Protein AF-A0A0F9PS86-F1 (afdb_monomer_lite)

Foldseek 3Di:
DQLLVVLLVVVQVVCVVVVHDHDDPVDDDQVVLQVLVVVLVVCPPPCNLCVNVPDDPVSSVVSNCSSVRSVVVSVVVVHDHDDD

Secondary structure (DSSP, 8-state):
--HHHHHHHHHHHHHHHHTPPPP-GGG--HHHHHHHHHHHHHHHSHHHHHTTTTS-HHHHHHHHHHHHHHHHHHHHTT------

Radius of gyration: 12.94 Å; chains: 1; bounding box: 29×26×31 Å

Organism: NCBI:txid412755

Structure (mmCIF, N/CA/C/O backbone):
data_AF-A0A0F9PS86-F1
#
_entry.id   AF-A0A0F9PS86-F1
#
loop_
_atom_site.group_PDB
_atom_site.id
_atom_site.type_symbol
_atom_site.label_atom_id
_atom_site.label_alt_id
_atom_site.label_comp_id
_atom_site.label_asym_id
_atom_site.label_entity_id
_atom_site.label_seq_id
_atom_site.pdbx_PDB_ins_code
_atom_site.Cartn_x
_atom_site.Cartn_y
_atom_site.Cartn_z
_atom_site.occupancy
_atom_site.B_iso_or_equiv
_atom_site.auth_seq_id
_atom_site.auth_comp_id
_atom_site.auth_asym_id
_atom_site.auth_atom_id
_atom_site.pdbx_PDB_model_num
ATOM 1 N N . MET A 1 1 ? -6.668 11.591 -7.793 1.00 59.41 1 MET A N 1
ATOM 2 C CA . MET A 1 1 ? -7.079 10.285 -7.241 1.00 59.41 1 MET A CA 1
ATOM 3 C C . MET A 1 1 ? -6.166 10.004 -6.063 1.00 59.41 1 MET A C 1
ATOM 5 O O . MET A 1 1 ? -5.003 10.375 -6.164 1.00 59.41 1 MET A O 1
ATOM 9 N N . SER A 1 2 ? -6.701 9.474 -4.964 1.00 92.44 2 SER A N 1
ATOM 10 C CA . SER A 1 2 ? -5.918 9.112 -3.772 1.00 92.44 2 SER A CA 1
ATOM 11 C C . SER A 1 2 ? -5.167 7.805 -4.039 1.00 92.44 2 SER A C 1
ATOM 13 O O . SER A 1 2 ? -5.725 6.900 -4.666 1.00 92.44 2 SER A O 1
ATOM 15 N N . HIS A 1 3 ? -3.909 7.727 -3.606 1.00 97.56 3 HIS A N 1
ATOM 16 C CA . HIS A 1 3 ? -3.096 6.517 -3.735 1.00 97.56 3 HIS A CA 1
ATOM 17 C C . HIS A 1 3 ? -3.623 5.386 -2.846 1.00 97.56 3 HIS A C 1
ATOM 19 O O . HIS A 1 3 ? -3.647 4.235 -3.279 1.00 97.56 3 HIS A O 1
ATOM 25 N N . LEU A 1 4 ? -4.119 5.717 -1.651 1.00 97.44 4 LEU A N 1
ATOM 26 C CA . LEU A 1 4 ? -4.773 4.772 -0.750 1.00 97.44 4 LEU A CA 1
ATOM 27 C C . LEU A 1 4 ? -6.020 4.160 -1.390 1.00 97.44 4 LEU A C 1
ATOM 29 O O . LEU A 1 4 ? -6.194 2.945 -1.349 1.00 97.44 4 LEU A O 1
ATOM 33 N N . LYS A 1 5 ? -6.850 4.978 -2.048 1.00 97.06 5 LYS A N 1
ATOM 34 C CA . LYS A 1 5 ? -8.028 4.483 -2.769 1.00 97.06 5 LYS A CA 1
ATOM 35 C C . LYS A 1 5 ? -7.656 3.509 -3.886 1.00 97.06 5 LYS A C 1
ATOM 37 O O . LYS A 1 5 ? -8.245 2.438 -3.963 1.00 97.06 5 LYS A O 1
ATOM 42 N N . GLU A 1 6 ? -6.677 3.861 -4.721 1.00 97.25 6 GLU A N 1
ATOM 43 C CA . GLU A 1 6 ? -6.198 2.977 -5.796 1.00 97.25 6 GLU A CA 1
ATOM 44 C C . GLU A 1 6 ? -5.682 1.640 -5.240 1.00 97.25 6 GLU A C 1
ATOM 46 O O . GLU A 1 6 ? -5.977 0.580 -5.794 1.00 97.25 6 GLU A O 1
ATOM 51 N N . TYR A 1 7 ? -4.950 1.678 -4.125 1.00 97.81 7 TYR A N 1
ATOM 52 C CA . TYR A 1 7 ? -4.423 0.479 -3.484 1.00 97.81 7 TYR A CA 1
ATOM 53 C C . TYR A 1 7 ? -5.530 -0.412 -2.901 1.00 97.81 7 TYR A C 1
ATOM 55 O O . TYR A 1 7 ? -5.583 -1.608 -3.196 1.00 97.81 7 TYR A O 1
ATOM 63 N N . VAL A 1 8 ? -6.463 0.171 -2.142 1.00 97.19 8 VAL A N 1
ATOM 64 C CA . VAL A 1 8 ? -7.576 -0.566 -1.524 1.00 97.19 8 VAL A CA 1
ATOM 65 C C . VAL A 1 8 ? -8.526 -1.153 -2.567 1.00 97.19 8 VAL A C 1
ATOM 67 O O . VAL A 1 8 ? -8.980 -2.281 -2.402 1.00 97.19 8 VAL A O 1
ATOM 70 N N . GLU A 1 9 ? -8.773 -0.466 -3.684 1.00 96.81 9 GLU A N 1
ATOM 71 C CA . GLU A 1 9 ? -9.526 -1.042 -4.808 1.00 96.81 9 GLU A CA 1
ATOM 72 C C . GLU A 1 9 ? -8.846 -2.304 -5.375 1.00 96.81 9 GLU A C 1
ATOM 74 O O . GLU A 1 9 ? -9.522 -3.258 -5.769 1.00 96.81 9 GLU A O 1
ATOM 79 N N . GLY A 1 10 ? -7.509 -2.338 -5.388 1.00 96.19 10 GLY A N 1
ATOM 80 C CA . GLY A 1 10 ? -6.728 -3.519 -5.753 1.00 96.19 10 GLY A CA 1
ATOM 81 C C . GLY A 1 10 ? -6.924 -4.684 -4.780 1.00 96.19 10 GLY A C 1
ATOM 82 O O . GLY A 1 10 ? -7.197 -5.803 -5.221 1.00 96.19 10 GLY A O 1
ATOM 83 N N . LEU A 1 11 ? -6.847 -4.413 -3.473 1.00 96.38 11 LEU A N 1
ATOM 84 C CA . LEU A 1 11 ? -7.101 -5.408 -2.424 1.00 96.38 11 LEU A CA 1
ATOM 85 C C . LEU A 1 11 ? -8.529 -5.956 -2.511 1.00 96.38 11 LEU A C 1
ATOM 87 O O . LEU A 1 11 ? -8.723 -7.168 -2.545 1.00 96.38 11 LEU A O 1
ATOM 91 N N . ASN A 1 12 ? -9.518 -5.076 -2.652 1.00 97.12 12 ASN A N 1
ATOM 92 C CA . ASN A 1 12 ? -10.929 -5.438 -2.771 1.00 97.12 12 ASN A CA 1
ATOM 93 C C . ASN A 1 12 ? -11.211 -6.306 -4.001 1.00 97.12 12 ASN A C 1
ATOM 95 O O . ASN A 1 12 ? -11.958 -7.280 -3.911 1.00 97.12 12 ASN A O 1
ATOM 99 N N . ARG A 1 13 ? -10.550 -6.036 -5.136 1.00 96.81 13 ARG A N 1
ATOM 100 C CA . ARG A 1 13 ? -10.634 -6.912 -6.314 1.00 96.81 13 ARG A CA 1
ATOM 101 C C . ARG A 1 13 ? -10.072 -8.308 -6.033 1.00 96.81 13 ARG A C 1
ATOM 103 O O . ARG A 1 13 ? -10.613 -9.286 -6.543 1.00 96.81 13 ARG A O 1
ATOM 110 N N . MET A 1 14 ? -8.986 -8.422 -5.270 1.00 94.06 14 MET A N 1
ATOM 111 C CA . MET A 1 14 ? -8.464 -9.730 -4.855 1.00 94.06 14 MET A CA 1
ATOM 112 C C . MET A 1 14 ? -9.431 -10.419 -3.888 1.00 94.06 14 MET A C 1
ATOM 114 O O . MET A 1 14 ? -9.741 -11.594 -4.082 1.00 94.06 14 MET A O 1
ATOM 118 N N . SER A 1 15 ? -9.987 -9.688 -2.920 1.00 94.75 15 SER A N 1
ATOM 119 C CA . SER A 1 15 ? -11.035 -10.189 -2.027 1.00 94.75 15 SER A CA 1
ATOM 120 C C . SER A 1 15 ? -12.252 -10.710 -2.798 1.00 94.75 15 SER A C 1
ATOM 122 O O . SER A 1 15 ? -12.724 -11.798 -2.492 1.00 94.75 15 SER A O 1
ATOM 124 N N . ASP A 1 16 ? -12.711 -10.026 -3.849 1.00 95.50 16 ASP A N 1
ATOM 125 C CA . ASP A 1 16 ? -13.826 -10.496 -4.689 1.00 95.50 16 ASP A CA 1
ATOM 126 C C . ASP A 1 16 ? -13.529 -11.837 -5.374 1.00 95.50 16 ASP A C 1
ATOM 128 O O . ASP A 1 16 ? -14.410 -12.685 -5.514 1.00 95.50 16 ASP A O 1
ATOM 132 N N . ILE A 1 17 ? -12.282 -12.041 -5.808 1.00 96.06 17 ILE A N 1
ATOM 133 C CA . ILE A 1 17 ? -11.860 -13.268 -6.497 1.00 96.06 17 ILE A CA 1
ATOM 134 C C . ILE A 1 17 ? -11.700 -14.428 -5.509 1.00 96.06 17 ILE A C 1
ATOM 136 O O . ILE A 1 17 ? -12.043 -15.565 -5.837 1.00 96.06 17 ILE A O 1
ATOM 140 N N . PHE A 1 18 ? -11.181 -14.155 -4.312 1.00 94.31 18 PHE A N 1
ATOM 141 C CA . PHE A 1 18 ? -10.797 -15.181 -3.339 1.00 94.31 18 PHE A CA 1
ATOM 142 C C . PHE A 1 18 ? -11.753 -15.303 -2.139 1.00 94.31 18 PHE A C 1
ATOM 144 O O . PHE A 1 18 ? -11.503 -16.109 -1.246 1.00 94.31 18 PHE A O 1
ATOM 151 N N . GLY A 1 19 ? -12.860 -14.553 -2.124 1.00 92.62 19 GLY A N 1
ATOM 152 C CA . GLY A 1 19 ? -13.862 -14.572 -1.052 1.00 92.62 19 GLY A CA 1
ATOM 153 C C . GLY A 1 19 ? -13.424 -13.861 0.233 1.00 92.62 19 GLY A C 1
ATOM 154 O O . GLY A 1 19 ? -13.854 -14.245 1.319 1.00 92.62 19 GLY A O 1
ATOM 155 N N . GLY A 1 20 ? -12.543 -12.866 0.119 1.00 90.31 20 GLY A N 1
ATOM 156 C CA . GLY A 1 20 ? -12.081 -12.036 1.229 1.00 90.31 20 GLY A CA 1
ATOM 157 C C . GLY A 1 20 ? -13.081 -10.951 1.635 1.00 90.31 20 GLY A C 1
ATOM 158 O O . GLY A 1 20 ? -14.040 -10.647 0.926 1.00 90.31 20 GLY A O 1
ATOM 159 N N . GLU A 1 21 ? -12.831 -10.341 2.790 1.00 92.50 21 GLU A N 1
ATOM 160 C CA . GLU A 1 21 ? -13.590 -9.185 3.266 1.00 92.50 21 GLU A CA 1
ATOM 161 C C . GLU A 1 21 ? -13.248 -7.925 2.454 1.00 92.50 21 GLU A C 1
ATOM 163 O O . GLU A 1 21 ? -12.097 -7.721 2.054 1.00 92.50 21 GLU A O 1
ATOM 168 N N . GLN A 1 22 ? -14.261 -7.093 2.212 1.00 95.88 22 GLN A N 1
ATOM 169 C CA . GLN A 1 22 ? -14.122 -5.812 1.527 1.00 95.88 22 GLN A CA 1
ATOM 170 C C . GLN A 1 22 ? -13.735 -4.719 2.521 1.00 95.88 22 GLN A C 1
ATOM 172 O O . GLN A 1 22 ? -14.288 -4.637 3.615 1.00 95.88 22 GLN A O 1
ATOM 177 N N . ILE A 1 23 ? -12.821 -3.853 2.111 1.00 96.56 23 ILE A N 1
ATOM 178 C CA . ILE A 1 23 ? -12.382 -2.691 2.875 1.00 96.56 23 ILE A CA 1
ATOM 179 C C . ILE A 1 23 ? -13.204 -1.479 2.433 1.00 96.56 23 ILE A C 1
ATOM 181 O O . ILE A 1 23 ? -13.224 -1.134 1.247 1.00 96.56 23 ILE A O 1
ATOM 185 N N . ASP A 1 24 ? -13.839 -0.815 3.397 1.00 95.50 24 ASP A N 1
ATOM 186 C CA . ASP A 1 24 ? -14.528 0.462 3.217 1.00 95.50 24 ASP A CA 1
ATOM 187 C C . ASP A 1 24 ? -13.700 1.597 3.835 1.00 95.50 24 ASP A C 1
ATOM 189 O O . ASP A 1 24 ? -13.508 1.658 5.049 1.00 95.50 24 ASP A O 1
ATOM 193 N N . LEU A 1 25 ? -13.204 2.503 2.990 1.00 94.56 25 LEU A N 1
ATOM 194 C CA . LEU A 1 25 ? -12.366 3.626 3.417 1.00 94.56 25 LEU A CA 1
ATOM 195 C C . LEU A 1 25 ? -13.121 4.673 4.245 1.00 94.56 25 LEU A C 1
ATOM 197 O O . LEU A 1 25 ? -12.482 5.417 4.987 1.00 94.56 25 LEU A O 1
ATOM 201 N N . ASP A 1 26 ? -14.450 4.736 4.132 1.00 93.50 26 ASP A N 1
ATOM 202 C CA . ASP A 1 26 ? -15.264 5.682 4.901 1.00 93.50 26 ASP A CA 1
ATOM 203 C C . ASP A 1 26 ? -15.515 5.191 6.340 1.00 93.50 26 ASP A C 1
ATOM 205 O O . ASP A 1 26 ? -15.909 5.977 7.203 1.00 93.50 26 ASP A O 1
ATOM 209 N N . ASN A 1 27 ? -15.259 3.906 6.613 1.00 93.44 27 ASN A N 1
ATOM 210 C CA . ASN A 1 27 ? -15.512 3.242 7.893 1.00 93.44 27 ASN A CA 1
ATOM 211 C C . ASN A 1 27 ? -14.306 2.395 8.343 1.00 93.44 27 ASN A C 1
ATOM 213 O O . ASN A 1 27 ? -14.453 1.220 8.677 1.00 93.44 27 ASN A O 1
ATOM 217 N N . LEU A 1 28 ? -13.107 2.985 8.342 1.00 95.50 28 LEU A N 1
ATOM 218 C CA . LEU A 1 28 ? -11.898 2.323 8.840 1.00 95.50 28 LE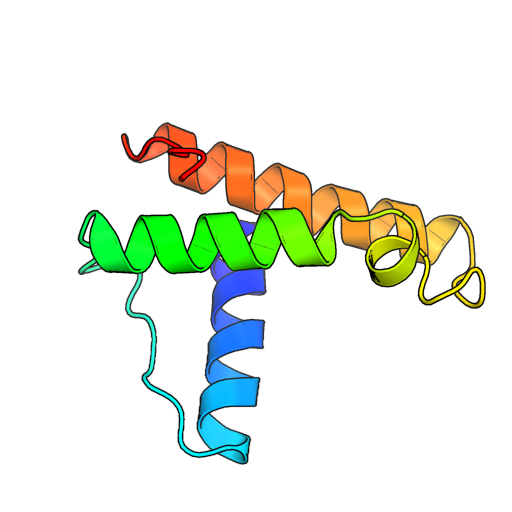U A CA 1
ATOM 219 C C . LEU A 1 28 ? -11.825 2.337 10.371 1.00 95.50 28 LEU A C 1
ATOM 221 O O . LEU A 1 28 ? -12.009 3.379 11.002 1.00 95.50 28 LEU A O 1
ATOM 225 N N . ASP A 1 29 ? -11.472 1.189 10.942 1.00 95.38 29 ASP A N 1
ATOM 226 C CA . ASP A 1 29 ? -11.003 1.057 12.320 1.00 95.38 29 ASP A CA 1
ATOM 227 C C . ASP A 1 29 ? -9.501 0.714 12.358 1.00 95.38 29 ASP A C 1
ATOM 229 O O . ASP A 1 29 ? -8.877 0.455 11.323 1.00 95.38 29 ASP A O 1
ATOM 233 N N . ASP A 1 30 ? -8.916 0.722 13.558 1.00 95.31 30 ASP A N 1
ATOM 234 C CA . ASP A 1 30 ? -7.482 0.475 13.752 1.00 95.31 30 ASP A CA 1
ATOM 235 C C . ASP A 1 30 ? -7.061 -0.921 13.264 1.00 95.31 30 ASP A C 1
ATOM 237 O O . ASP A 1 30 ? -5.987 -1.084 12.689 1.00 95.31 30 ASP A O 1
ATOM 241 N N . ALA A 1 31 ? -7.924 -1.931 13.419 1.00 94.19 31 ALA A N 1
ATOM 242 C CA . ALA A 1 31 ? -7.622 -3.298 13.005 1.00 94.19 31 ALA A CA 1
ATOM 243 C C . ALA A 1 31 ? -7.566 -3.432 11.474 1.00 94.19 31 ALA A C 1
ATOM 245 O O . ALA A 1 31 ? -6.674 -4.089 10.929 1.00 94.19 31 ALA A O 1
ATOM 246 N N . VAL A 1 32 ? -8.497 -2.800 10.757 1.00 95.50 32 VAL A N 1
ATOM 247 C CA . VAL A 1 32 ? -8.490 -2.765 9.290 1.00 95.50 32 VAL A CA 1
ATOM 248 C C . VAL A 1 32 ? -7.330 -1.910 8.783 1.00 95.50 32 VAL A C 1
ATOM 250 O O . VAL A 1 32 ? -6.640 -2.331 7.853 1.00 95.50 32 VAL A O 1
ATOM 253 N N . ALA A 1 33 ? -7.052 -0.762 9.406 1.00 96.56 33 ALA A N 1
ATOM 254 C CA . ALA A 1 33 ? -5.898 0.062 9.055 1.00 96.56 33 ALA A CA 1
ATOM 255 C C . ALA A 1 33 ? -4.577 -0.709 9.218 1.00 96.56 33 ALA A C 1
ATOM 257 O O . ALA A 1 33 ? -3.751 -0.703 8.304 1.00 96.56 33 ALA A O 1
ATOM 258 N N . GLN A 1 34 ? -4.415 -1.460 10.311 1.00 96.06 34 GLN A N 1
ATOM 259 C CA . GLN A 1 34 ? -3.242 -2.304 10.536 1.00 96.06 34 GLN A CA 1
ATOM 260 C C . GLN A 1 34 ? -3.109 -3.407 9.477 1.00 96.06 34 GLN A C 1
ATOM 262 O O . GLN A 1 34 ? -2.018 -3.650 8.966 1.00 96.06 34 GLN A O 1
ATOM 267 N N . ARG A 1 35 ? -4.216 -4.036 9.055 1.00 95.12 35 ARG A N 1
ATOM 268 C CA . ARG A 1 35 ? -4.200 -5.002 7.936 1.00 95.12 35 ARG A CA 1
ATOM 269 C C . ARG A 1 35 ? -3.721 -4.366 6.630 1.00 95.12 35 ARG A C 1
ATOM 271 O O . ARG A 1 35 ? -2.986 -5.009 5.876 1.00 95.12 35 ARG A O 1
ATOM 278 N N . ILE A 1 36 ? -4.125 -3.123 6.356 1.00 96.81 36 ILE A N 1
ATOM 279 C CA . ILE A 1 36 ? -3.670 -2.379 5.174 1.00 96.81 36 ILE A CA 1
ATOM 280 C C . ILE A 1 36 ? -2.175 -2.079 5.292 1.00 96.81 36 ILE A C 1
ATOM 282 O O . ILE A 1 36 ? -1.449 -2.316 4.330 1.00 96.81 36 ILE A O 1
ATOM 286 N N . PHE A 1 37 ? -1.695 -1.622 6.452 1.00 97.56 37 PHE A N 1
ATOM 287 C CA . PHE A 1 37 ? -0.267 -1.384 6.655 1.00 97.56 37 PHE A CA 1
ATOM 288 C C . P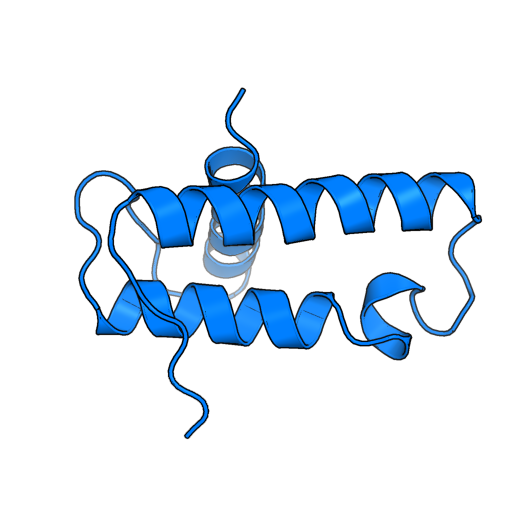HE A 1 37 ? 0.573 -2.654 6.501 1.00 97.56 37 PHE A C 1
ATOM 290 O O . PHE A 1 37 ? 1.558 -2.625 5.773 1.00 97.56 37 PHE A O 1
ATOM 297 N N . ASN A 1 38 ? 0.155 -3.777 7.088 1.00 96.44 38 ASN A N 1
ATOM 298 C CA . ASN A 1 38 ? 0.845 -5.062 6.932 1.00 96.44 38 ASN A CA 1
ATOM 299 C C . ASN A 1 38 ? 0.916 -5.494 5.456 1.00 96.44 38 ASN A C 1
ATOM 301 O O . ASN A 1 38 ? 1.924 -6.032 4.999 1.00 96.44 38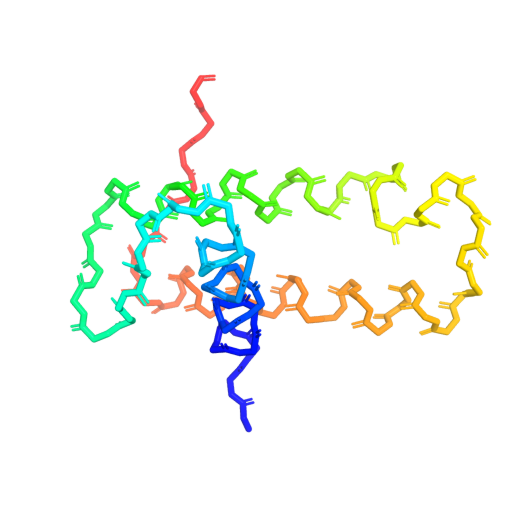 ASN A O 1
ATOM 305 N N . SER A 1 39 ? -0.151 -5.238 4.693 1.00 96.50 39 SER A N 1
ATOM 306 C CA . SER A 1 39 ? -0.178 -5.521 3.253 1.00 96.50 39 SER A CA 1
ATOM 307 C C . SER A 1 39 ? 0.781 -4.605 2.486 1.00 96.50 39 SER A C 1
ATOM 309 O O . SER A 1 39 ? 1.535 -5.078 1.639 1.00 96.50 39 SER A O 1
ATOM 311 N N . LEU A 1 40 ? 0.800 -3.309 2.819 1.00 97.50 40 LEU A N 1
ATOM 312 C CA . LEU A 1 40 ? 1.711 -2.329 2.225 1.00 97.50 40 LEU A CA 1
ATOM 313 C C . LEU A 1 40 ? 3.176 -2.655 2.516 1.00 97.50 40 LEU A C 1
ATOM 315 O O . LEU A 1 40 ? 3.990 -2.577 1.602 1.00 97.50 40 LEU A O 1
ATOM 319 N N . ASP A 1 41 ? 3.502 -3.017 3.757 1.00 96.94 41 ASP A N 1
ATOM 320 C CA . ASP A 1 41 ? 4.852 -3.409 4.167 1.00 96.94 41 ASP A CA 1
ATOM 321 C C . ASP A 1 41 ? 5.326 -4.638 3.380 1.00 96.94 41 ASP A C 1
ATOM 323 O O . ASP A 1 41 ? 6.387 -4.620 2.752 1.00 96.94 41 ASP A O 1
ATOM 327 N N . SER A 1 42 ? 4.466 -5.658 3.280 1.00 96.31 42 SER A N 1
ATOM 328 C CA . SER A 1 42 ? 4.743 -6.836 2.461 1.00 96.31 42 SER A CA 1
ATOM 329 C C . SER A 1 42 ? 4.949 -6.480 0.985 1.00 96.31 42 SER A C 1
ATOM 331 O O . SER A 1 42 ? 5.914 -6.935 0.374 1.00 96.31 42 SER A O 1
ATOM 333 N N . ASP A 1 43 ? 4.099 -5.635 0.397 1.00 97.19 43 ASP A N 1
ATOM 334 C CA . ASP A 1 43 ? 4.208 -5.221 -1.008 1.00 97.19 43 ASP A CA 1
ATOM 335 C C . A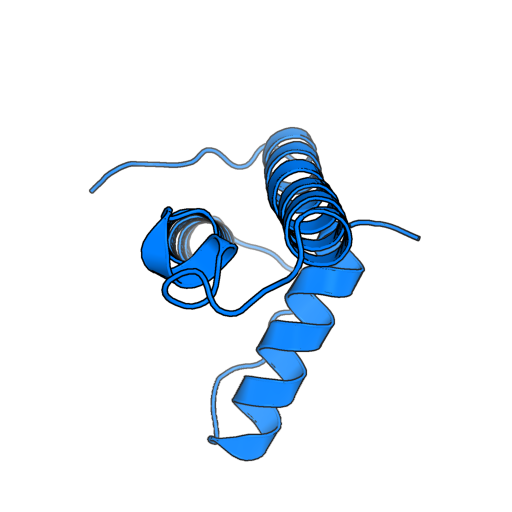SP A 1 43 ? 5.422 -4.323 -1.302 1.00 97.19 43 ASP A C 1
ATOM 337 O O . ASP A 1 43 ? 5.879 -4.257 -2.452 1.00 97.19 43 ASP A O 1
ATOM 341 N N . LEU A 1 44 ? 5.914 -3.605 -0.287 1.00 97.00 44 LEU A N 1
ATOM 342 C CA . LEU A 1 44 ? 7.100 -2.751 -0.342 1.00 97.00 44 LEU A CA 1
ATOM 343 C C . LEU A 1 44 ? 8.408 -3.529 -0.158 1.00 97.00 44 LEU A C 1
ATOM 345 O O . LEU A 1 44 ? 9.469 -2.964 -0.446 1.00 97.00 44 LEU A O 1
ATOM 349 N N . SER A 1 45 ? 8.355 -4.802 0.255 1.00 96.19 45 SER A N 1
ATOM 350 C CA . SER A 1 45 ? 9.545 -5.654 0.332 1.00 96.19 45 SER A CA 1
ATOM 351 C C . SER A 1 45 ? 10.269 -5.693 -1.024 1.00 96.19 45 SER A C 1
ATOM 353 O O . SER A 1 45 ? 9.614 -5.640 -2.070 1.00 96.19 45 SER A O 1
ATOM 355 N N . PRO A 1 46 ? 11.611 -5.780 -1.068 1.00 94.69 46 PRO A N 1
ATOM 356 C CA . PRO A 1 46 ? 12.356 -5.778 -2.328 1.00 94.69 46 PRO A CA 1
ATOM 357 C C . PRO A 1 46 ? 11.861 -6.827 -3.331 1.00 94.69 46 PRO A C 1
ATOM 359 O O . PRO A 1 46 ? 11.741 -6.532 -4.523 1.00 94.69 46 PRO A O 1
ATOM 362 N N . GLU A 1 47 ? 11.536 -8.024 -2.850 1.00 95.69 47 GLU A N 1
ATOM 363 C CA . GLU A 1 47 ? 11.060 -9.157 -3.645 1.00 95.69 47 GLU A CA 1
ATOM 364 C C . GLU A 1 47 ? 9.702 -8.840 -4.278 1.00 95.69 47 GLU A C 1
ATOM 366 O O . GLU A 1 47 ? 9.549 -8.903 -5.499 1.00 95.69 47 GLU A O 1
ATOM 371 N N . ASN A 1 48 ? 8.737 -8.376 -3.481 1.00 96.56 48 ASN A N 1
ATOM 372 C CA . ASN A 1 48 ? 7.394 -8.070 -3.968 1.00 96.56 48 ASN A CA 1
ATOM 373 C C . ASN A 1 48 ? 7.349 -6.782 -4.794 1.00 96.56 48 ASN A C 1
ATOM 375 O O . ASN A 1 48 ? 6.636 -6.698 -5.802 1.00 96.56 48 ASN A O 1
ATOM 379 N N . LEU A 1 49 ? 8.120 -5.767 -4.412 1.00 97.19 49 LEU A N 1
ATOM 380 C CA . LEU A 1 49 ? 8.172 -4.484 -5.101 1.00 97.19 49 LEU A CA 1
ATOM 381 C C . LEU A 1 49 ? 8.777 -4.626 -6.501 1.00 97.19 49 LEU A C 1
ATOM 383 O O . LEU A 1 49 ? 8.314 -3.976 -7.443 1.00 97.19 49 LEU A O 1
ATOM 387 N N . THR A 1 50 ? 9.797 -5.475 -6.641 1.00 96.38 50 THR A N 1
ATOM 388 C CA . THR A 1 50 ? 10.473 -5.725 -7.920 1.00 96.38 50 THR A CA 1
ATOM 389 C C . THR A 1 50 ? 9.927 -6.930 -8.684 1.00 96.38 50 THR A C 1
ATOM 391 O O . THR A 1 50 ? 10.272 -7.079 -9.857 1.00 96.38 50 THR A O 1
ATOM 394 N N . CYS A 1 51 ? 9.045 -7.728 -8.068 1.00 92.12 51 CYS A N 1
ATOM 395 C CA . CYS A 1 51 ? 8.593 -9.032 -8.565 1.00 92.12 51 CYS A CA 1
ATOM 396 C C . CYS A 1 51 ? 9.796 -9.931 -8.869 1.00 92.12 51 CYS A C 1
ATOM 398 O O . CYS A 1 51 ? 10.050 -10.250 -10.025 1.00 92.12 51 CYS A O 1
ATOM 400 N N . ASP A 1 52 ? 10.611 -10.216 -7.852 1.00 92.19 52 ASP A N 1
ATOM 401 C CA . ASP A 1 52 ? 11.854 -10.992 -7.976 1.00 92.19 52 ASP A CA 1
ATOM 402 C C . ASP A 1 52 ? 12.818 -10.448 -9.056 1.00 92.19 52 ASP A C 1
ATOM 404 O O . ASP A 1 52 ? 13.566 -11.181 -9.705 1.00 92.19 52 ASP A O 1
ATOM 408 N N . GLY A 1 53 ? 12.813 -9.123 -9.254 1.00 93.31 53 GLY A N 1
ATOM 409 C CA . GLY A 1 53 ? 13.621 -8.421 -10.256 1.00 93.31 53 GLY A CA 1
ATOM 410 C C . GLY A 1 53 ? 13.080 -8.463 -11.692 1.00 93.31 53 GLY A C 1
ATOM 411 O O . GLY A 1 53 ? 13.744 -7.957 -12.599 1.00 93.31 53 GLY A O 1
ATOM 412 N N . GLU A 1 54 ? 11.896 -9.028 -11.924 1.00 95.50 54 GLU A N 1
ATOM 413 C CA . GLU A 1 54 ? 11.298 -9.155 -13.259 1.00 95.50 54 GLU A CA 1
ATOM 414 C C . GLU A 1 54 ? 10.711 -7.835 -13.783 1.00 95.50 54 GLU A C 1
ATOM 416 O O . GLU A 1 54 ? 10.588 -7.627 -14.996 1.00 95.50 54 GLU A O 1
ATOM 421 N N . LEU A 1 55 ? 10.347 -6.909 -12.888 1.00 95.38 55 LEU A N 1
ATOM 422 C CA . LEU A 1 55 ? 9.796 -5.618 -13.285 1.00 95.38 55 LEU A CA 1
ATOM 423 C C . LEU A 1 55 ? 10.876 -4.663 -13.801 1.00 95.38 55 LEU A C 1
ATOM 425 O O . LEU A 1 55 ? 11.930 -4.461 -13.201 1.00 95.38 55 LEU A O 1
ATOM 429 N N . SER A 1 56 ? 10.550 -3.954 -14.886 1.00 97.00 56 SER A N 1
ATOM 430 C CA . SER A 1 56 ? 11.364 -2.821 -15.337 1.00 97.00 56 SER A CA 1
ATOM 431 C C . SER A 1 56 ? 11.453 -1.735 -14.260 1.00 97.00 56 SER A C 1
ATOM 433 O O . SER A 1 56 ? 10.490 -1.479 -13.536 1.00 97.00 56 SER A O 1
ATOM 435 N N . PHE A 1 57 ? 12.563 -0.998 -14.236 1.00 96.06 57 PHE A N 1
ATOM 436 C CA . PHE A 1 57 ? 12.774 0.114 -13.304 1.00 96.06 57 PHE A CA 1
ATOM 437 C C . PHE A 1 57 ? 11.612 1.125 -13.267 1.00 96.06 57 PHE A C 1
ATOM 439 O O . PHE A 1 57 ? 11.206 1.576 -12.197 1.00 96.06 57 PHE A O 1
ATOM 446 N N . ALA A 1 58 ? 11.038 1.459 -14.428 1.00 97.62 58 ALA A N 1
ATOM 447 C CA . ALA A 1 58 ? 9.908 2.383 -14.509 1.00 97.62 58 ALA A CA 1
ATOM 448 C C . ALA A 1 58 ? 8.638 1.816 -13.845 1.00 97.62 58 ALA A C 1
ATOM 450 O O . ALA A 1 58 ? 7.900 2.554 -13.191 1.00 97.62 58 ALA A O 1
ATOM 451 N N . ALA A 1 59 ? 8.393 0.508 -13.983 1.00 97.31 59 ALA A N 1
ATOM 452 C CA . ALA A 1 59 ? 7.279 -0.168 -13.323 1.00 97.31 59 ALA A CA 1
ATOM 453 C C . ALA A 1 59 ? 7.484 -0.227 -11.802 1.00 97.31 59 ALA A C 1
ATOM 455 O O . ALA A 1 59 ? 6.562 0.107 -11.060 1.00 97.31 59 ALA A O 1
ATOM 456 N N . VAL A 1 60 ? 8.704 -0.547 -11.354 1.00 97.88 60 VAL A N 1
ATOM 457 C CA . VAL A 1 60 ? 9.084 -0.540 -9.932 1.00 97.88 60 VAL A CA 1
ATOM 458 C C . VAL A 1 60 ? 8.862 0.840 -9.315 1.00 97.88 60 VAL A C 1
ATOM 460 O O . VAL A 1 60 ? 8.187 0.950 -8.296 1.00 97.88 60 VAL A O 1
ATOM 463 N N . GLN A 1 61 ? 9.341 1.915 -9.953 1.00 97.44 61 GLN A N 1
ATOM 464 C CA . GLN A 1 61 ? 9.111 3.276 -9.454 1.00 97.44 61 GLN A CA 1
ATOM 465 C C . GLN A 1 61 ? 7.627 3.630 -9.365 1.00 97.44 61 GLN A C 1
ATOM 467 O O . GLN A 1 61 ? 7.194 4.247 -8.390 1.00 97.44 61 GLN A O 1
ATOM 472 N N . LYS A 1 62 ? 6.837 3.259 -10.379 1.00 96.69 62 LYS A N 1
ATOM 473 C CA . LYS A 1 62 ? 5.395 3.516 -10.367 1.00 96.69 62 LYS A CA 1
ATOM 474 C C . LYS A 1 62 ? 4.722 2.784 -9.202 1.00 96.69 62 LYS A C 1
ATOM 476 O O . LYS A 1 62 ? 3.941 3.411 -8.489 1.00 96.69 62 LYS A O 1
ATOM 481 N N . LYS A 1 63 ? 5.048 1.503 -8.994 1.00 97.19 63 LYS A N 1
ATOM 482 C CA . LYS A 1 63 ? 4.529 0.697 -7.879 1.00 97.19 63 LYS A CA 1
ATOM 483 C C . LYS A 1 63 ? 4.931 1.312 -6.536 1.00 97.19 63 LYS A C 1
ATOM 485 O O . LYS A 1 63 ? 4.056 1.628 -5.737 1.00 97.19 63 LYS A O 1
ATOM 490 N N . ALA A 1 64 ? 6.217 1.613 -6.344 1.00 97.75 64 ALA A N 1
ATOM 491 C CA . ALA A 1 64 ? 6.731 2.242 -5.126 1.00 97.75 64 ALA A CA 1
ATOM 492 C C . ALA A 1 64 ? 6.017 3.561 -4.803 1.00 97.75 64 ALA A C 1
ATOM 494 O O . ALA A 1 64 ? 5.704 3.826 -3.646 1.00 97.75 64 ALA A O 1
ATOM 495 N N . ARG A 1 65 ? 5.738 4.393 -5.814 1.00 97.81 65 ARG A N 1
ATOM 496 C CA . ARG A 1 65 ? 5.027 5.662 -5.622 1.00 97.81 65 ARG A CA 1
ATOM 497 C C . ARG A 1 65 ? 3.607 5.457 -5.098 1.00 97.81 65 ARG A C 1
ATOM 499 O O . ARG A 1 65 ? 3.195 6.196 -4.212 1.00 97.81 65 ARG A O 1
ATOM 506 N N . ILE A 1 66 ? 2.872 4.493 -5.653 1.00 97.81 66 ILE A N 1
ATOM 507 C CA . ILE A 1 66 ? 1.502 4.197 -5.217 1.00 97.81 66 ILE A CA 1
ATOM 508 C C . ILE A 1 66 ? 1.522 3.673 -3.780 1.00 97.81 66 ILE A C 1
ATOM 510 O O . ILE A 1 66 ? 0.819 4.219 -2.939 1.00 97.81 66 ILE A O 1
ATOM 514 N N . LEU A 1 67 ? 2.375 2.690 -3.483 1.00 98.25 67 LEU A N 1
ATOM 515 C CA . LEU A 1 67 ? 2.448 2.065 -2.158 1.00 98.25 67 LEU A CA 1
ATOM 516 C C . LEU A 1 67 ? 2.864 3.062 -1.065 1.00 98.25 67 LEU A C 1
ATOM 518 O O . LEU A 1 67 ? 2.169 3.211 -0.064 1.00 98.25 67 LEU A O 1
ATOM 522 N N . ASN A 1 68 ? 3.939 3.826 -1.285 1.00 98.00 68 ASN A N 1
ATOM 523 C CA . ASN A 1 68 ? 4.367 4.851 -0.325 1.00 98.00 68 ASN A CA 1
ATOM 524 C C . ASN A 1 68 ? 3.332 5.978 -0.182 1.00 98.00 68 ASN A C 1
ATOM 526 O O . ASN A 1 68 ? 3.132 6.507 0.913 1.00 98.00 68 ASN A O 1
ATOM 530 N N . GLY A 1 69 ? 2.663 6.349 -1.278 1.00 98.06 69 GLY A N 1
ATOM 531 C CA . GLY A 1 69 ? 1.575 7.324 -1.257 1.00 98.06 69 GLY A CA 1
ATOM 532 C C . GLY A 1 69 ? 0.393 6.844 -0.418 1.00 98.06 69 GLY A C 1
ATOM 533 O O . GLY A 1 69 ? -0.101 7.597 0.414 1.00 98.06 69 GLY A O 1
ATOM 534 N N . ALA A 1 70 ? -0.010 5.583 -0.583 1.00 98.19 70 ALA A N 1
ATOM 535 C CA . ALA A 1 70 ? -1.076 4.959 0.192 1.00 98.19 70 ALA A CA 1
ATOM 536 C C . ALA A 1 70 ? -0.740 4.909 1.690 1.00 98.19 70 ALA A C 1
ATOM 538 O O . ALA A 1 70 ? -1.561 5.330 2.501 1.00 98.19 70 ALA A O 1
ATOM 539 N N . ALA A 1 71 ? 0.479 4.491 2.051 1.00 97.62 71 ALA A N 1
ATOM 540 C CA . ALA A 1 71 ? 0.943 4.492 3.440 1.00 97.62 71 ALA A CA 1
ATOM 541 C C . ALA A 1 71 ? 0.920 5.904 4.049 1.00 97.62 71 ALA A C 1
ATOM 543 O O . ALA A 1 71 ? 0.445 6.103 5.165 1.00 97.62 71 ALA A O 1
ATOM 544 N N . THR A 1 72 ? 1.391 6.901 3.293 1.00 97.56 72 THR A N 1
ATOM 545 C CA . THR A 1 72 ? 1.400 8.306 3.728 1.00 97.56 72 THR A CA 1
ATOM 546 C C . THR A 1 72 ? -0.015 8.835 3.953 1.00 97.56 72 THR A C 1
ATOM 548 O O . THR A 1 72 ? -0.271 9.499 4.953 1.00 97.56 72 THR A O 1
ATOM 551 N N . GLU A 1 73 ? -0.937 8.550 3.033 1.00 97.56 73 GLU A N 1
ATOM 552 C CA . GLU A 1 73 ? -2.338 8.958 3.148 1.00 97.56 73 GLU A CA 1
ATOM 553 C C . GLU A 1 73 ? -3.030 8.275 4.336 1.00 97.56 73 GLU A C 1
ATOM 555 O O . GLU A 1 73 ? -3.728 8.953 5.087 1.00 97.56 73 GLU A O 1
ATOM 560 N N . LEU A 1 74 ? -2.787 6.979 4.560 1.00 96.75 74 LEU A N 1
ATOM 561 C CA . LEU A 1 74 ? -3.352 6.245 5.695 1.00 96.75 74 LEU A CA 1
ATOM 562 C C . LEU A 1 74 ? -2.845 6.795 7.038 1.00 96.75 74 LEU A C 1
ATOM 564 O O . LEU A 1 74 ? -3.642 7.029 7.944 1.00 96.75 74 LEU A O 1
ATOM 568 N N . MET A 1 75 ? -1.548 7.107 7.143 1.00 96.31 75 MET A N 1
ATOM 569 C CA . MET A 1 75 ? -0.996 7.789 8.322 1.00 96.31 75 MET A CA 1
ATOM 570 C C . MET A 1 75 ? -1.590 9.190 8.519 1.00 96.31 75 MET A C 1
ATOM 572 O O . MET A 1 75 ? -1.863 9.606 9.644 1.00 96.31 75 MET A O 1
ATOM 576 N N . ALA A 1 76 ? -1.833 9.931 7.434 1.00 96.50 76 ALA A N 1
ATOM 577 C CA . ALA A 1 76 ? -2.439 11.261 7.502 1.00 96.50 76 ALA A CA 1
ATOM 578 C C . ALA A 1 76 ? -3.902 11.236 7.988 1.00 96.50 76 ALA A C 1
ATOM 580 O O . ALA A 1 76 ? -4.386 12.248 8.495 1.00 96.50 76 ALA A O 1
ATOM 581 N N . MET A 1 77 ? -4.590 10.094 7.871 1.00 95.69 77 MET A N 1
ATOM 582 C CA . MET A 1 77 ? -5.919 9.873 8.456 1.00 95.69 77 MET A CA 1
ATOM 583 C C . MET A 1 77 ? -5.881 9.645 9.977 1.00 95.69 77 MET A C 1
ATOM 585 O O . MET A 1 77 ? -6.933 9.644 10.608 1.00 95.69 77 MET A O 1
ATOM 589 N N . GLY A 1 78 ? -4.691 9.517 10.577 1.00 96.12 78 GLY A N 1
ATOM 590 C CA . GLY A 1 78 ? -4.496 9.374 12.023 1.00 96.12 78 GLY A CA 1
ATOM 591 C C . GLY A 1 78 ? -4.155 7.958 12.483 1.00 96.12 78 GLY A C 1
ATOM 592 O O . GLY A 1 78 ? -3.897 7.768 13.670 1.00 96.12 78 GLY A O 1
ATOM 593 N N . PHE A 1 79 ? -4.108 6.990 11.568 1.00 96.88 79 PHE A N 1
ATOM 594 C CA . PHE A 1 79 ? -3.699 5.623 11.875 1.00 96.88 79 PHE A CA 1
ATOM 595 C C . PHE A 1 79 ? -2.178 5.512 11.982 1.00 96.88 79 PHE A C 1
ATOM 597 O O . PHE A 1 79 ? -1.434 6.261 11.344 1.00 96.88 79 PHE A O 1
ATOM 604 N N . GLN A 1 80 ? -1.704 4.567 12.784 1.00 92.75 80 GLN A N 1
ATOM 605 C CA . GLN A 1 80 ? -0.280 4.307 12.970 1.00 92.75 80 GLN A CA 1
ATOM 606 C C . GLN A 1 80 ? 0.028 2.873 12.568 1.00 92.75 80 GLN A C 1
ATOM 608 O O . GLN A 1 80 ? -0.812 1.993 12.723 1.00 92.75 80 GLN A O 1
ATOM 613 N N . PHE A 1 81 ? 1.223 2.667 12.021 1.00 91.06 81 PHE A N 1
ATOM 614 C CA . PHE A 1 81 ? 1.733 1.325 11.807 1.00 91.06 81 PHE A CA 1
ATOM 615 C C . PHE A 1 81 ? 2.315 0.812 13.118 1.00 91.06 81 PHE A C 1
ATOM 617 O O . PHE A 1 81 ? 3.274 1.392 13.634 1.00 91.06 81 PHE A O 1
ATOM 624 N N . GLU A 1 82 ? 1.732 -0.254 13.649 1.00 87.12 82 GLU A N 1
ATOM 625 C CA . GLU A 1 82 ? 2.286 -0.987 14.780 1.00 87.12 82 GLU A CA 1
ATOM 626 C C . GLU A 1 82 ? 3.002 -2.233 14.241 1.00 87.12 82 GLU A C 1
ATOM 628 O O . GLU A 1 82 ? 2.378 -3.094 13.626 1.00 87.12 82 GLU A O 1
ATOM 633 N N . GLU A 1 83 ? 4.324 -2.313 14.413 1.00 68.81 83 GLU A N 1
ATOM 634 C CA . GLU A 1 83 ? 5.050 -3.571 14.200 1.00 68.81 83 GLU A CA 1
ATOM 635 C C . GLU A 1 83 ? 4.716 -4.510 15.371 1.00 68.81 83 GLU A C 1
ATOM 637 O O . GLU A 1 83 ? 5.021 -4.184 16.522 1.00 68.81 83 GLU A O 1
ATOM 642 N N . GLU A 1 84 ? 4.051 -5.635 15.082 1.00 60.81 84 GLU A N 1
ATOM 643 C CA . GLU A 1 84 ? 3.761 -6.705 16.057 1.00 60.81 84 GLU A CA 1
ATOM 644 C C . GLU A 1 84 ? 5.014 -7.488 16.482 1.00 60.81 84 GLU A C 1
ATOM 646 O O . GLU A 1 84 ? 5.847 -7.836 15.610 1.00 60.81 84 GLU A O 1
#

pLDDT: mean 94.7, std 6.46, range [59.41, 98.25]

Sequence (84 aa):
MSHLKEYVEGLNRMSDIFGGEQIDLDNLDDAVAQRIFNSLDSDLSPENLTCDGELSFAAVQKKARILNGAATELMAMGFQFEEE

=== Feature glossary ===
A reading guide for the features in this record.

Start from the sequence.

  · This is the polypeptide sequence — one letter per residue, N-terminus first. Length ranges from a few dozen residues for small domains to over a thousand for large multi-domain proteins.

Fold it, and you get atomic coordinates and the backbone conformation that goes with them.

  · Structure coordinates are given as an mmCIF _atom_site loop: one row per atom with element, residue name, chain id, sequence number, and x/y/z position in Å. Only the four main-chain atoms per residue are included here; side chains are omitted to keep the record compact.

  · Backbone dihedral angles. Every residue except chain termini has a φ (preceding-C → N → Cα → C) and a ψ (N → Cα → C → next-N). They are reported in degrees following the IUPAC sign convention. Secondary structure is essentially a statement about which (φ, ψ) basin each residue occupies.

  · The SS8 string is DSSP's per-residue secondary-structure call. α-helix (H) means an i→i+4 H-bond ladder; β-strand (E) means the residue participates in a β-sheet; 3₁₀ (G) and π (I) are tighter and wider helices; T/S are turns/bends; '-' is loop.

  · SS3 is a coarse helix/strand/coil call (letters a/b/c) made by the P-SEA algorithm from inter-Cα distances and dihedrals. It is less detailed than DSSP but needs only Cα positions.

Summarize the fold with a handful of shape descriptors and a per-residue structural alphabet.

  · Radius of gyration (Rg) is the root-mean-square distance of Cα atoms from their centroid — a single number for overall size and compactness. A globular domain of N residues has Rg ≈ 2.2·N^0.38 Å; an extended or disordered chain has a much larger Rg. The Cα contact count is the number of residue pairs whose Cα atoms are within 8 Å and are more than four positions apart in sequence — a standard proxy for tertiary packing density. The bounding box is the smallest axis-aligned box enclosing all Cα atoms.

  · The Foldseek 3Di string encodes local tertiary geometry as a 20-letter alphabet — one character per residue — derived from the relative positions of nearby Cα atoms. Unlike the amino-acid sequence, 3Di is a direct function of the 3D structure, so two proteins with the same fold have similar 3Di strings even at low sequence identity.

  · Solvent-accessible surface area (SASA) is the area in Å² traced out by the centre of a 1.4 Å probe sphere (a water molecule) rolled over the protein's van der Waals surface (Shrake–Rupley / Lee–Richards construction). Buried residues have near-zero SASA; fully exposed residues can exceed 200 Å². The total SASA scales roughly with the number of surface residues.

Ask how reliable the model is.

  · pLDDT (predicted Local Distance Difference Test) is AlphaFold's 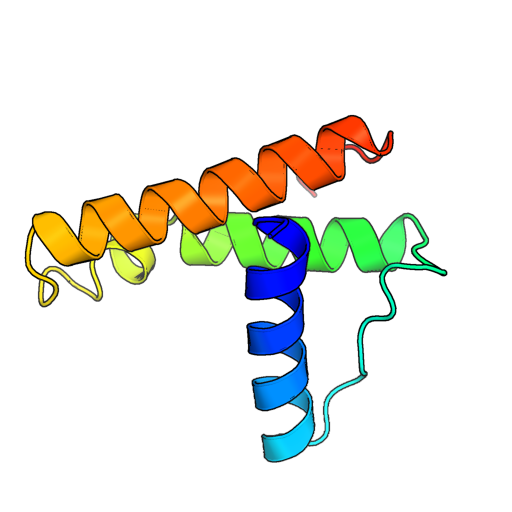per-residue confidence score, ranging from 0 to 100. Values above 90 indicate high confidence (typically well-packed cores); 70–90 is confident; 50–70 low confidence; below 50 usually means the region is disordered or the prediction is unreliable there. AlphaFold stores pLDDT in the mmCIF B-factor column.

  · B-factor (Debye–Waller factor) reflects atomic displacement in the crystal lattice. It is an experimental observable (units Å²), not a prediction; low values mean the atom is pinned down, high values mean it moves or is heterogeneous across the crystal.

  · Predicted Aligned Error (PAE) is an AlphaFold confidence matrix: entry (i, j) is the expected error in the position of residue j, in ångströms, when the prediction is superimposed on the true structure at residue i. Low PAE within a block of residues means that block is internally rigid and well-predicted; high PAE between two blocks means their relative placement is uncertain even if each block individually is confident.

Place it in context: what it resembles, what it is annotated as, and how it looks.

  · Nearest PDB neighbors are the top structural matches found by Foldseek when searching this structure against the entire Protein Data Bank. Each hit reports a TM-score (0 to 1; >0.5 almost always implies the same fold) and an E-value. These are *structural* homologs — they may share no detectable sequence similarity.

  · Functional annotations link the protein to curated databases. InterPro entries identify conserved domains and families by matching the sequence against member-database signatures (Pfam, PROSITE, CDD, …). Gene Ontology (GO) terms describe molecular function, biological process, and cellular component in a controlled vocabulary. CATH places the structure in a hierarchical fold classification 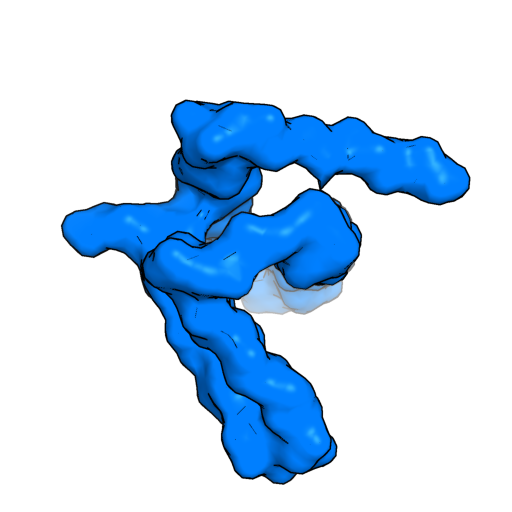(Class/Architecture/Topology/Homologous-superfamily). The organism is the source species.

  · Three diagnostic plots accompany the record. The Cα contact map visualizes the tertiary structure as a 2D adjacency matrix (8 Å cutoff, sequence-local contacts suppressed). The Ramachandran plot shows the distribution of backbone (φ, ψ) torsions, with points in the α and β basins reflecting secondary structure content. The PAE plot shows AlphaFold's inter-residue confidence as a color matrix.

  · Six rendered views show the 3D structure from the faces of a cube — i.e. along ±x, ±y, ±z. Rendering representation is drawn randomly per protein from cartoon (secondary-structure ribbons), sticks (backbone bonds), or molecular surface; coloring is either N→C rainbow (blue at the N-terminus through red at the C-terminus) or one color per chain.